Protein AF-A0A8K0WJI1-F1 (afdb_monomer_lite)

Secondary structure (DSSP, 8-state):
--------------HHHHHHHHHHHHHHTT-----TT--EEEEEEEEETTEEEEEEEEETTS-EEE-SS-----THHHHH-HHHHTT-TT-------S----

InterPro domains:
  IPR036188 FAD/NAD(P)-binding domain superfamily [G3DSA:3.50.50.60] (2-93)
  IPR036188 FAD/NAD(P)-binding domain superfamily [SSF51905] (10-95)

Foldseek 3Di:
DDDDPDPPPDDDDDVVVVVVVVVVVCVVVVHDDDDPQQAFDAFDWDDDPNATDTFWTATNVGDIDGDPDDDDPPPCVCVVCVRRVPRPPPPPPPPPPPPPDD

Organism: NCBI:txid80388

Structure (mmCIF, N/CA/C/O backbone):
data_AF-A0A8K0WJI1-F1
#
_entry.id   AF-A0A8K0WJI1-F1
#
loop_
_atom_site.group_PDB
_atom_site.id
_atom_site.type_symbol
_atom_site.label_atom_id
_atom_site.label_alt_id
_atom_site.label_comp_id
_atom_site.label_asym_id
_atom_site.label_entity_id
_atom_site.label_seq_id
_atom_site.pdbx_PDB_ins_code
_atom_site.Cartn_x
_atom_site.Cartn_y
_atom_site.Cartn_z
_atom_site.occupancy
_atom_site.B_iso_or_equiv
_atom_site.auth_seq_id
_atom_site.auth_comp_id
_atom_site.auth_asym_id
_atom_site.auth_atom_id
_atom_site.pdbx_PDB_model_num
ATOM 1 N N . MET A 1 1 ? 39.698 -29.506 -20.965 1.00 53.94 1 MET A N 1
ATOM 2 C CA . MET A 1 1 ? 39.391 -28.163 -20.435 1.00 53.94 1 MET A CA 1
ATOM 3 C C . MET A 1 1 ? 37.890 -28.137 -20.230 1.00 53.94 1 MET A C 1
ATOM 5 O O . MET A 1 1 ? 37.167 -28.130 -21.215 1.00 53.94 1 MET A O 1
ATOM 9 N N . GLU A 1 2 ? 37.433 -28.296 -18.991 1.00 55.31 2 GLU A N 1
ATOM 10 C CA . GLU A 1 2 ? 36.000 -28.289 -18.663 1.00 55.31 2 GLU A CA 1
ATOM 11 C C . GLU A 1 2 ? 35.453 -26.853 -18.791 1.00 55.31 2 GLU A C 1
ATOM 13 O O . GLU A 1 2 ? 36.126 -25.919 -18.340 1.00 55.31 2 GLU A O 1
ATOM 18 N N . PRO A 1 3 ? 34.283 -26.636 -19.415 1.00 65.94 3 PRO A N 1
ATOM 19 C CA . PRO A 1 3 ? 33.698 -25.307 -19.537 1.00 65.94 3 PRO A CA 1
ATOM 20 C C . PRO A 1 3 ? 33.245 -24.782 -18.168 1.00 65.94 3 PRO A C 1
ATOM 22 O O . PRO A 1 3 ? 32.517 -25.437 -17.425 1.00 65.94 3 PRO A O 1
ATOM 25 N N . VAL A 1 4 ? 33.656 -23.556 -17.843 1.00 66.62 4 VAL A N 1
ATOM 26 C CA . VAL A 1 4 ? 33.194 -22.840 -16.650 1.00 66.62 4 VAL A CA 1
ATOM 27 C C . VAL A 1 4 ? 31.737 -22.428 -16.868 1.00 66.62 4 VAL A C 1
ATOM 29 O O . VAL A 1 4 ? 31.447 -21.518 -17.642 1.00 66.62 4 VAL A O 1
ATOM 32 N N . MET A 1 5 ? 30.807 -23.094 -16.183 1.00 60.91 5 MET A N 1
ATOM 33 C CA . MET A 1 5 ? 29.397 -22.701 -16.134 1.00 60.91 5 MET A CA 1
ATOM 34 C C . MET A 1 5 ? 29.256 -21.372 -15.380 1.00 60.91 5 MET A C 1
ATOM 36 O O . MET A 1 5 ? 29.239 -21.344 -14.147 1.00 60.91 5 MET A O 1
ATOM 40 N N . ILE A 1 6 ? 29.139 -20.255 -16.102 1.00 63.00 6 ILE A N 1
ATOM 41 C CA . ILE A 1 6 ? 28.739 -18.977 -15.501 1.00 63.00 6 ILE A CA 1
ATOM 42 C C . ILE A 1 6 ? 27.277 -19.127 -15.065 1.00 63.00 6 ILE A C 1
ATOM 44 O O . ILE A 1 6 ? 26.385 -19.265 -15.900 1.00 63.00 6 ILE A O 1
ATOM 48 N N . LYS A 1 7 ? 27.015 -19.131 -13.751 1.00 62.03 7 LYS A N 1
ATOM 49 C CA . LYS A 1 7 ? 25.646 -19.109 -13.212 1.00 62.03 7 LYS A CA 1
ATOM 50 C C . LYS A 1 7 ? 24.940 -17.842 -13.707 1.00 62.03 7 LYS A C 1
ATOM 52 O O . LYS A 1 7 ? 25.160 -16.759 -13.174 1.00 62.03 7 LYS A O 1
ATOM 57 N N . ALA A 1 8 ? 24.069 -17.997 -14.700 1.00 65.38 8 ALA A N 1
ATOM 58 C CA . ALA A 1 8 ? 23.265 -16.946 -15.326 1.00 65.38 8 ALA A CA 1
ATOM 59 C C . ALA A 1 8 ? 22.122 -16.425 -14.424 1.00 65.38 8 ALA A C 1
ATOM 61 O O . ALA A 1 8 ? 21.006 -16.216 -14.886 1.00 65.38 8 ALA A O 1
ATOM 62 N N . ALA A 1 9 ? 22.365 -16.270 -13.121 1.00 71.62 9 ALA A N 1
ATOM 63 C CA . ALA A 1 9 ? 21.330 -15.939 -12.137 1.00 71.62 9 ALA A CA 1
ATOM 64 C C . ALA A 1 9 ? 21.444 -14.511 -11.574 1.00 71.62 9 ALA A C 1
ATOM 66 O O . ALA A 1 9 ? 20.674 -14.144 -10.693 1.00 71.62 9 ALA A O 1
ATOM 67 N N . ALA A 1 10 ? 22.387 -13.705 -12.068 1.00 80.12 10 ALA A N 1
ATOM 68 C CA . ALA A 1 10 ? 22.550 -12.312 -11.670 1.00 80.12 10 ALA A CA 1
ATOM 69 C C . ALA A 1 10 ? 22.564 -11.404 -12.902 1.00 80.12 10 ALA A C 1
ATOM 71 O O . ALA A 1 10 ? 23.209 -11.702 -13.906 1.00 80.12 10 ALA A O 1
ATOM 72 N N . GLY A 1 11 ? 21.851 -10.288 -12.808 1.00 85.81 11 GLY A N 1
ATOM 73 C CA . GLY A 1 11 ? 21.742 -9.283 -13.853 1.00 85.81 11 GLY A CA 1
ATOM 74 C C . GLY A 1 11 ? 21.303 -7.954 -13.258 1.00 85.81 11 GLY A C 1
ATOM 75 O O . GLY A 1 11 ? 21.177 -7.812 -12.041 1.00 85.81 11 GLY A O 1
ATOM 76 N N . TRP A 1 12 ? 21.069 -6.975 -14.118 1.00 91.38 12 TRP A N 1
ATOM 77 C CA . TRP A 1 12 ? 20.536 -5.681 -13.721 1.00 91.38 12 TRP A CA 1
ATOM 78 C C . TRP A 1 12 ? 19.146 -5.503 -14.319 1.00 91.38 12 TRP A C 1
ATOM 80 O O . TRP A 1 12 ? 18.805 -6.084 -15.348 1.00 91.38 12 TRP A O 1
ATOM 90 N N . VAL A 1 13 ? 18.338 -4.688 -13.656 1.00 93.56 13 VAL A N 1
ATOM 91 C CA . VAL A 1 13 ? 17.016 -4.291 -14.126 1.00 93.56 13 VAL A CA 1
ATOM 92 C C . VAL A 1 13 ? 16.964 -2.775 -14.165 1.00 93.56 13 VAL A C 1
ATOM 94 O O . VAL A 1 13 ? 17.609 -2.111 -13.356 1.00 93.56 13 VAL A O 1
ATOM 97 N N . ASN A 1 14 ? 16.195 -2.216 -15.096 1.00 96.75 14 ASN A N 1
ATOM 98 C CA . ASN A 1 14 ? 15.836 -0.807 -15.035 1.00 96.75 14 ASN A CA 1
ATOM 99 C C . ASN A 1 14 ? 14.601 -0.651 -14.122 1.00 96.75 14 ASN A C 1
ATOM 101 O O . ASN A 1 14 ? 13.491 -0.995 -14.546 1.00 96.75 14 ASN A O 1
ATOM 105 N N . PRO A 1 15 ? 14.754 -0.156 -12.877 1.00 95.12 15 PRO A N 1
ATOM 106 C CA . PRO A 1 15 ? 13.651 -0.111 -11.921 1.00 95.12 15 PRO A CA 1
ATOM 107 C C . PRO A 1 15 ? 12.550 0.862 -12.349 1.00 95.12 15 PRO A C 1
ATOM 109 O O . PRO A 1 15 ? 11.374 0.574 -12.148 1.00 95.12 15 PRO A O 1
ATOM 112 N N . ARG A 1 16 ? 12.911 1.984 -12.988 1.00 96.00 16 ARG A N 1
ATOM 113 C CA . ARG A 1 16 ? 11.941 2.981 -13.458 1.00 96.00 16 ARG A CA 1
ATOM 114 C C . ARG A 1 16 ? 11.005 2.368 -14.494 1.00 96.00 16 ARG A C 1
ATOM 116 O O . ARG A 1 16 ? 9.792 2.421 -14.323 1.00 96.00 16 ARG A O 1
ATOM 123 N N . GLU A 1 17 ? 11.571 1.761 -15.532 1.00 97.38 17 GLU A N 1
ATOM 124 C CA . GLU A 1 17 ? 10.775 1.155 -16.605 1.00 97.38 17 GLU A CA 1
ATOM 125 C C . GLU A 1 17 ? 9.944 -0.025 -16.099 1.00 97.38 17 GLU A C 1
ATOM 127 O O . GLU A 1 17 ? 8.793 -0.190 -16.497 1.00 97.38 17 GLU A O 1
ATOM 132 N N . SER A 1 18 ? 10.483 -0.796 -15.152 1.00 97.00 18 SER A N 1
ATOM 133 C CA . SER A 1 18 ? 9.763 -1.924 -14.551 1.00 97.00 18 SER A CA 1
ATOM 134 C C . SER A 1 18 ? 8.535 -1.470 -13.758 1.00 97.00 18 SER A C 1
ATOM 136 O O . SER A 1 18 ? 7.463 -2.054 -13.898 1.00 97.00 18 SER A O 1
ATOM 138 N N . ILE A 1 19 ? 8.659 -0.397 -12.970 1.00 96.00 19 ILE A N 1
ATOM 139 C CA . ILE A 1 19 ? 7.530 0.184 -12.227 1.00 96.00 19 ILE A CA 1
ATOM 140 C C . ILE A 1 19 ? 6.488 0.754 -13.193 1.00 96.00 19 ILE A C 1
ATOM 142 O O . ILE A 1 19 ? 5.297 0.502 -13.025 1.00 96.00 19 ILE A O 1
ATOM 146 N N . ILE A 1 20 ? 6.920 1.482 -14.228 1.00 96.25 20 ILE A N 1
ATOM 147 C CA . ILE A 1 20 ? 6.010 2.029 -15.243 1.00 96.25 20 ILE A CA 1
ATOM 148 C C . ILE A 1 20 ? 5.234 0.902 -15.935 1.00 96.25 20 ILE A C 1
ATOM 150 O O . ILE A 1 20 ? 4.024 1.022 -16.122 1.00 96.25 20 ILE A O 1
ATOM 154 N N . ALA A 1 21 ? 5.904 -0.194 -16.300 1.00 97.69 21 ALA A N 1
ATOM 155 C CA . ALA A 1 21 ? 5.262 -1.354 -16.911 1.00 97.69 21 ALA A CA 1
ATOM 156 C C . ALA A 1 21 ? 4.230 -2.000 -15.973 1.00 97.69 21 ALA A C 1
ATOM 158 O O . ALA A 1 21 ? 3.106 -2.266 -16.397 1.00 97.69 21 ALA A O 1
ATOM 159 N N . ALA A 1 22 ? 4.575 -2.183 -14.696 1.00 96.69 22 ALA A N 1
ATOM 160 C CA . ALA A 1 22 ? 3.664 -2.739 -13.699 1.00 96.69 22 ALA A CA 1
ATOM 161 C C . ALA A 1 22 ? 2.425 -1.853 -13.481 1.00 96.69 22 ALA A C 1
ATOM 163 O O . ALA A 1 22 ? 1.305 -2.357 -13.471 1.00 96.69 22 ALA A O 1
ATOM 164 N N . ILE A 1 23 ? 2.611 -0.533 -13.370 1.00 95.44 23 ILE A N 1
ATOM 165 C CA . ILE A 1 23 ? 1.509 0.432 -13.234 1.00 95.44 23 ILE A CA 1
ATOM 166 C C . ILE A 1 23 ? 0.590 0.378 -14.456 1.00 95.44 23 ILE A C 1
ATOM 168 O O . ILE A 1 23 ? -0.628 0.319 -14.304 1.00 95.44 23 ILE A O 1
ATOM 172 N N . LYS A 1 24 ? 1.155 0.364 -15.669 1.00 96.62 24 LYS A N 1
ATOM 173 C CA . LYS A 1 24 ? 0.366 0.266 -16.905 1.00 96.62 24 LYS A CA 1
ATOM 174 C C . LYS A 1 24 ? -0.483 -0.999 -16.933 1.00 96.62 24 LYS A C 1
ATOM 176 O O . LYS A 1 24 ? -1.649 -0.924 -17.304 1.00 96.62 24 LYS A O 1
ATOM 181 N N . GLU A 1 25 ? 0.082 -2.133 -16.534 1.00 98.19 25 GLU A N 1
ATOM 182 C CA . GLU A 1 25 ? -0.651 -3.398 -16.504 1.00 98.19 25 GLU A CA 1
ATOM 183 C C . GLU A 1 25 ? -1.744 -3.409 -15.431 1.00 98.19 25 GLU A C 1
ATOM 185 O O . GLU A 1 25 ? -2.866 -3.824 -15.708 1.00 98.19 25 GLU A O 1
ATOM 190 N N . TYR A 1 26 ? -1.459 -2.885 -14.238 1.00 96.75 26 TYR A N 1
ATOM 191 C CA . TYR A 1 26 ? -2.456 -2.726 -13.179 1.00 96.75 26 TYR A CA 1
ATOM 192 C C . TYR A 1 26 ? -3.651 -1.884 -13.649 1.00 96.75 26 TYR A C 1
ATOM 194 O O . TYR A 1 26 ? -4.796 -2.316 -13.522 1.00 96.75 26 TYR A O 1
ATOM 202 N N . LEU A 1 27 ? -3.387 -0.734 -14.276 1.00 96.00 27 LEU A N 1
ATOM 203 C CA . LEU A 1 27 ? -4.428 0.119 -14.855 1.00 96.00 27 LEU A CA 1
ATOM 204 C C . LEU A 1 27 ? -5.179 -0.590 -15.997 1.00 96.00 27 LEU A C 1
ATOM 206 O O . LEU A 1 27 ? -6.403 -0.504 -16.078 1.00 96.00 27 LEU A O 1
ATOM 210 N N . ARG A 1 28 ? -4.478 -1.342 -16.860 1.00 97.75 28 ARG A N 1
ATOM 211 C CA . ARG A 1 28 ? -5.090 -2.131 -17.949 1.00 97.75 28 ARG A CA 1
ATOM 212 C C . ARG A 1 28 ? -6.069 -3.182 -17.419 1.00 97.75 28 ARG A C 1
ATOM 214 O O . ARG A 1 28 ? -7.069 -3.468 -18.073 1.00 97.75 28 ARG A O 1
ATOM 221 N N . LEU A 1 29 ? -5.783 -3.754 -16.251 1.00 98.25 29 LEU A N 1
ATOM 222 C CA . LEU A 1 29 ? -6.637 -4.722 -15.561 1.00 98.25 29 LEU A CA 1
ATOM 223 C C . LEU A 1 29 ? -7.792 -4.068 -14.779 1.00 98.25 29 LEU A C 1
ATOM 225 O O . LEU A 1 29 ? -8.547 -4.776 -14.117 1.00 98.25 29 LEU A O 1
ATOM 229 N N . GLY A 1 30 ? -7.959 -2.745 -14.872 1.00 96.31 30 GLY A N 1
ATOM 230 C CA . GLY A 1 30 ? -9.023 -2.001 -14.195 1.00 96.31 30 GLY A CA 1
ATOM 231 C C . GLY A 1 30 ? -8.666 -1.554 -12.779 1.00 96.31 30 GLY A C 1
ATOM 232 O O . GLY A 1 30 ? -9.549 -1.136 -12.034 1.00 96.31 30 GLY A O 1
ATOM 233 N N . GLY A 1 31 ? -7.392 -1.648 -12.397 1.00 93.69 31 GLY A N 1
ATOM 234 C CA . GLY A 1 31 ? -6.894 -1.043 -11.173 1.00 93.69 31 GLY A CA 1
ATOM 235 C C . GLY A 1 31 ? -7.046 0.477 -11.194 1.00 93.69 31 GLY A C 1
ATOM 236 O O . GLY A 1 31 ? -6.931 1.105 -12.245 1.00 93.69 31 GLY A O 1
ATOM 237 N N . ASP A 1 32 ? -7.273 1.061 -10.021 1.00 90.62 32 ASP A N 1
ATOM 238 C CA . ASP A 1 32 ? -7.373 2.508 -9.838 1.00 90.62 32 ASP A CA 1
ATOM 239 C C . ASP A 1 32 ? -6.186 3.031 -9.021 1.00 90.62 32 ASP A C 1
ATOM 241 O O . ASP A 1 32 ? -5.716 2.369 -8.086 1.00 90.62 32 ASP A O 1
ATOM 245 N N . ILE A 1 33 ? -5.685 4.205 -9.398 1.00 86.69 33 ILE A N 1
ATOM 246 C CA . ILE A 1 33 ? -4.618 4.928 -8.705 1.00 86.69 33 ILE A CA 1
ATOM 247 C C . ILE A 1 33 ? -5.164 6.316 -8.386 1.00 86.69 33 ILE A C 1
ATOM 249 O O . ILE A 1 33 ? -5.485 7.082 -9.291 1.00 86.69 33 ILE A O 1
ATOM 253 N N . GLY A 1 34 ? -5.232 6.645 -7.095 1.00 76.00 34 GLY A N 1
ATOM 254 C CA . GLY A 1 34 ? -5.634 7.977 -6.646 1.00 76.00 34 GLY A CA 1
ATOM 255 C C . GLY A 1 34 ? -4.717 9.085 -7.182 1.00 76.00 34 GLY A C 1
ATOM 256 O O . GLY A 1 34 ? -3.550 8.855 -7.498 1.00 76.00 34 GLY A O 1
ATOM 257 N N . ASP A 1 35 ? -5.245 10.304 -7.272 1.00 69.62 35 ASP A N 1
ATOM 258 C CA . ASP A 1 35 ? -4.503 11.486 -7.730 1.00 69.62 35 ASP A CA 1
ATOM 259 C C . ASP A 1 35 ? -3.368 11.884 -6.751 1.00 69.62 35 ASP A C 1
ATOM 261 O O . ASP A 1 35 ? -3.300 11.402 -5.619 1.00 69.62 35 ASP A O 1
ATOM 265 N N . VAL A 1 36 ? -2.499 12.828 -7.141 1.00 61.28 36 VAL A N 1
ATOM 266 C CA . VAL A 1 36 ? -1.396 13.413 -6.341 1.00 61.28 36 VAL A CA 1
ATOM 267 C C . VAL A 1 36 ? -1.834 13.983 -4.987 1.00 61.28 36 VAL A C 1
ATOM 269 O O . VAL A 1 36 ? -1.004 14.269 -4.125 1.00 61.28 36 VAL A O 1
ATOM 272 N N . ARG A 1 37 ? -3.141 14.145 -4.789 1.00 66.94 37 ARG A N 1
ATOM 273 C CA . ARG A 1 37 ? -3.766 14.574 -3.540 1.00 66.94 37 ARG A CA 1
ATOM 274 C C . ARG A 1 37 ? -4.021 13.431 -2.547 1.00 66.94 37 ARG A C 1
ATOM 276 O O . ARG A 1 37 ? -4.306 13.696 -1.382 1.00 66.94 37 ARG A O 1
ATOM 283 N N . GLY A 1 38 ? -3.817 12.181 -2.966 1.00 68.31 38 GLY A N 1
ATOM 284 C CA . GLY A 1 3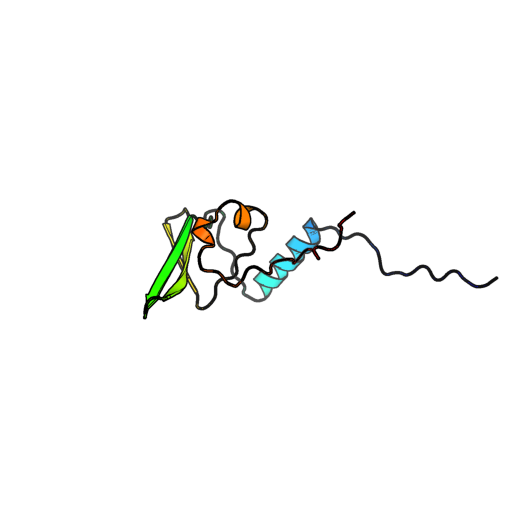8 ? -4.000 10.951 -2.192 1.00 68.31 38 GLY A CA 1
ATOM 285 C C . GLY A 1 38 ? -2.975 10.712 -1.078 1.00 68.31 38 GLY A C 1
ATOM 286 O O . GLY A 1 38 ? -2.774 9.569 -0.666 1.00 68.31 38 GLY A O 1
ATOM 287 N N . LEU A 1 39 ? -2.304 11.760 -0.580 1.00 83.00 39 LEU A N 1
ATOM 288 C CA . LEU A 1 39 ? -1.440 11.642 0.591 1.00 83.00 39 LEU A CA 1
ATOM 289 C C . LEU A 1 39 ? -2.290 11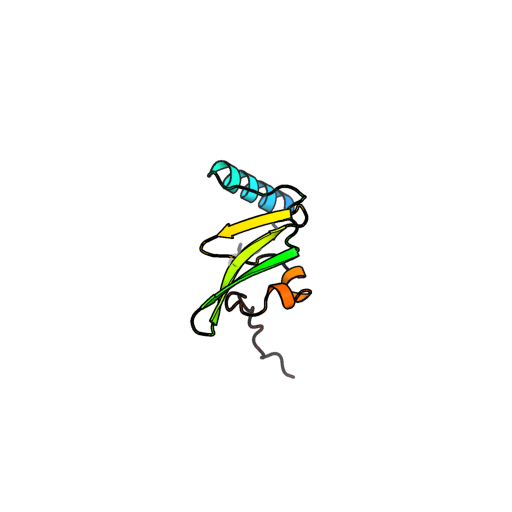.212 1.784 1.00 83.00 39 LEU A C 1
ATOM 291 O O . LEU A 1 39 ? -3.138 11.970 2.245 1.00 83.00 39 LEU A O 1
ATOM 295 N N . VAL A 1 40 ? -2.037 10.015 2.303 1.00 84.56 40 VAL A N 1
ATOM 296 C CA . VAL A 1 40 ? -2.721 9.507 3.492 1.00 84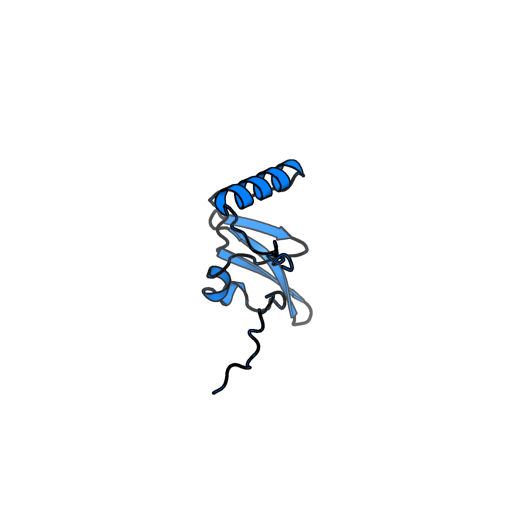.56 40 VAL A CA 1
ATOM 297 C C . VAL A 1 40 ? -2.283 10.301 4.720 1.00 84.56 40 VAL A C 1
ATOM 299 O O . VAL A 1 40 ? -1.103 10.311 5.074 1.00 84.56 40 VAL A O 1
ATOM 302 N N . THR A 1 41 ? -3.241 10.941 5.384 1.00 84.56 41 THR A N 1
ATOM 303 C CA . THR A 1 41 ? -3.017 11.744 6.596 1.00 84.56 41 THR A CA 1
ATOM 304 C C . THR A 1 41 ? -3.439 11.005 7.857 1.00 84.56 41 THR A C 1
ATOM 306 O O . THR A 1 41 ? -2.808 11.156 8.902 1.00 84.56 41 THR A O 1
ATOM 309 N N . GLU A 1 42 ? -4.478 10.174 7.766 1.00 84.69 42 GLU A N 1
ATOM 310 C CA . GLU A 1 42 ? -5.059 9.467 8.906 1.00 84.69 42 GLU A CA 1
ATOM 311 C C . GLU A 1 42 ? -5.572 8.081 8.501 1.00 84.69 42 GLU A C 1
ATOM 313 O O . GLU A 1 42 ? -6.006 7.861 7.370 1.00 84.69 42 GLU A O 1
ATOM 318 N N . LYS A 1 43 ? -5.595 7.149 9.457 1.00 84.88 43 LYS A N 1
ATOM 319 C CA . LYS A 1 43 ? -6.312 5.873 9.331 1.00 84.88 43 LYS A CA 1
ATOM 320 C C . LYS A 1 43 ? -7.704 5.986 9.947 1.00 84.88 43 LYS A C 1
ATOM 322 O O . LYS A 1 43 ? -7.902 6.700 10.927 1.00 84.88 43 LYS A O 1
ATOM 327 N N . ILE A 1 44 ? -8.652 5.232 9.412 1.00 86.94 44 ILE A N 1
ATOM 328 C CA . ILE A 1 44 ? -10.012 5.134 9.940 1.00 86.94 44 ILE A CA 1
ATOM 329 C C . ILE A 1 44 ? -10.101 3.845 10.749 1.00 86.94 44 ILE A C 1
ATOM 331 O O . ILE A 1 44 ? -9.862 2.759 10.219 1.00 86.94 44 ILE A O 1
ATOM 335 N N . LEU A 1 45 ? -10.434 3.978 12.032 1.00 86.88 45 LEU A N 1
ATOM 336 C CA . LEU A 1 45 ? -10.593 2.860 12.953 1.00 86.88 45 LEU A CA 1
ATOM 337 C C . LEU A 1 45 ? -12.066 2.615 13.258 1.00 86.88 45 LEU A C 1
ATOM 339 O O . LEU A 1 45 ? -12.830 3.553 13.476 1.00 86.88 45 LEU A O 1
ATOM 343 N N . GLU A 1 46 ? -12.428 1.347 13.348 1.00 84.12 46 GLU A N 1
ATOM 344 C CA . GLU A 1 46 ? -13.672 0.890 13.950 1.00 84.12 46 GLU A CA 1
ATOM 345 C C . GLU A 1 46 ? -13.348 0.114 15.219 1.00 84.12 46 GLU A C 1
ATOM 347 O O . GLU A 1 46 ? -12.486 -0.766 15.217 1.00 84.12 46 GLU A O 1
ATOM 352 N N . ILE A 1 47 ? -14.011 0.475 16.316 1.00 84.25 47 ILE A N 1
ATOM 353 C CA . ILE A 1 47 ? -13.803 -0.144 17.622 1.00 84.25 47 ILE A CA 1
ATOM 354 C C . ILE A 1 47 ? -14.998 -1.043 17.911 1.00 84.25 47 ILE A C 1
ATOM 356 O O . ILE A 1 47 ? -16.127 -0.568 18.007 1.00 84.25 47 ILE A O 1
ATOM 360 N N . SER A 1 48 ? -14.742 -2.337 18.085 1.00 80.94 48 SER A N 1
ATOM 361 C CA . SER A 1 48 ? -15.758 -3.318 18.461 1.00 80.94 48 SER A CA 1
ATOM 362 C C . SER A 1 48 ? -15.172 -4.333 19.437 1.00 80.94 48 SER A C 1
ATOM 364 O O . SER A 1 48 ? -14.058 -4.822 19.248 1.00 80.94 48 SER A O 1
ATOM 366 N N . GLY A 1 49 ? -15.892 -4.612 20.529 1.00 78.50 49 GLY A N 1
ATOM 367 C CA . GLY A 1 49 ? -15.473 -5.598 21.534 1.00 78.50 49 GLY A CA 1
ATOM 368 C C . GLY A 1 49 ? -14.088 -5.340 22.147 1.00 78.50 49 GLY A C 1
ATOM 369 O O . GLY A 1 49 ? -13.361 -6.288 22.429 1.00 78.50 49 GLY A O 1
ATOM 370 N N . GLY A 1 50 ? -13.688 -4.070 22.295 1.00 80.06 50 GLY A N 1
ATOM 371 C CA . GLY A 1 50 ? -12.372 -3.685 22.825 1.00 80.06 50 GLY A CA 1
ATOM 372 C C . GLY A 1 50 ? -11.205 -3.829 21.840 1.00 80.06 50 GLY A C 1
ATOM 373 O O . GLY A 1 50 ? -10.059 -3.623 22.229 1.00 80.06 50 GLY A O 1
ATOM 374 N N . LYS A 1 51 ? -11.471 -4.159 20.569 1.00 78.12 51 LYS A N 1
ATOM 375 C CA . LYS A 1 51 ? -10.465 -4.241 19.503 1.00 78.12 51 LYS A CA 1
ATOM 376 C C . LYS A 1 51 ? -10.691 -3.139 18.474 1.00 78.12 51 LYS A C 1
ATOM 378 O O . LYS A 1 51 ? -11.830 -2.855 18.112 1.00 78.12 51 LYS A O 1
ATOM 383 N N . ALA A 1 52 ? -9.604 -2.538 17.995 1.00 79.88 52 ALA A N 1
ATOM 384 C CA . ALA A 1 52 ? -9.633 -1.577 16.899 1.00 79.88 52 ALA A CA 1
ATOM 385 C C . ALA A 1 52 ? -9.273 -2.278 15.583 1.00 79.88 52 ALA A C 1
ATOM 387 O O . ALA A 1 52 ? -8.239 -2.938 15.499 1.00 79.88 52 ALA A O 1
ATOM 388 N N . LYS A 1 53 ? -10.110 -2.119 14.557 1.00 83.19 53 LYS A N 1
ATOM 389 C CA . LYS A 1 53 ? -9.857 -2.574 13.186 1.00 83.19 53 LYS A CA 1
ATOM 390 C C . LYS A 1 53 ? -9.637 -1.361 12.286 1.00 83.19 53 LYS A C 1
ATOM 392 O O . LYS A 1 53 ? -10.424 -0.419 12.325 1.00 83.19 53 LYS A O 1
ATOM 397 N N . VAL A 1 54 ? -8.601 -1.393 11.450 1.00 85.06 54 VAL A N 1
ATOM 398 C CA . VAL A 1 54 ? -8.426 -0.403 10.378 1.00 85.06 54 VAL A CA 1
ATOM 399 C C . VAL A 1 54 ? -9.379 -0.737 9.231 1.00 85.06 54 VAL A C 1
ATOM 401 O O . VAL A 1 54 ? -9.373 -1.860 8.734 1.00 85.06 54 VAL A O 1
ATOM 404 N N . ILE A 1 55 ? -10.190 0.234 8.814 1.00 88.44 55 ILE A N 1
ATOM 405 C CA . ILE A 1 55 ? -11.218 0.056 7.770 1.00 88.44 55 ILE A CA 1
ATOM 406 C C . ILE A 1 55 ? -11.131 1.092 6.644 1.00 88.44 55 ILE A C 1
ATOM 408 O O . ILE A 1 55 ? -12.014 1.176 5.792 1.00 88.44 55 ILE A O 1
ATOM 412 N N . GLY A 1 56 ? -10.094 1.928 6.656 1.00 89.38 56 GLY A N 1
ATOM 413 C CA . GLY A 1 56 ? -9.908 2.959 5.647 1.00 89.38 56 GLY A CA 1
ATOM 414 C C . GLY A 1 56 ? -8.821 3.967 5.989 1.00 89.38 56 GLY A C 1
ATOM 415 O O . GLY A 1 56 ? -8.147 3.858 7.015 1.00 89.38 56 GLY A O 1
ATOM 416 N N . VAL A 1 57 ? -8.693 4.973 5.132 1.00 88.81 57 VAL A N 1
ATOM 417 C CA . VAL A 1 57 ? -7.780 6.110 5.273 1.00 88.81 57 VAL A CA 1
ATOM 418 C C . VAL A 1 57 ? -8.482 7.414 4.925 1.00 88.81 57 VAL A C 1
ATOM 420 O O . VAL A 1 57 ? -9.427 7.425 4.138 1.00 88.81 57 VAL A O 1
ATOM 423 N N . LYS A 1 58 ? -8.003 8.518 5.493 1.00 88.19 58 LYS A N 1
ATOM 424 C CA . LYS A 1 58 ? -8.278 9.863 4.991 1.00 88.19 58 LYS A CA 1
ATOM 425 C C . LYS A 1 58 ? -7.075 10.362 4.217 1.00 88.19 58 LYS A C 1
ATOM 427 O O . LYS A 1 58 ? -5.932 10.118 4.617 1.00 88.19 58 LYS A O 1
ATOM 432 N N . THR A 1 59 ? -7.347 11.074 3.140 1.00 87.88 59 THR A N 1
ATOM 433 C CA . THR A 1 59 ? -6.333 11.708 2.308 1.00 87.88 59 THR A CA 1
ATOM 434 C C . THR A 1 59 ? -6.323 13.220 2.528 1.00 87.88 59 THR A C 1
ATOM 436 O O . THR A 1 59 ? -7.272 13.800 3.063 1.00 87.88 59 THR A O 1
ATOM 439 N N . ALA A 1 60 ? -5.214 13.870 2.178 1.00 82.81 60 ALA A N 1
ATOM 440 C CA . ALA A 1 60 ? -4.980 15.290 2.442 1.00 82.81 60 ALA A CA 1
ATOM 441 C C . ALA A 1 60 ? -5.968 16.225 1.723 1.00 82.81 60 ALA A C 1
ATOM 443 O O . ALA A 1 60 ? -6.159 17.360 2.154 1.00 82.81 60 ALA A O 1
ATOM 444 N N . ASP A 1 61 ? -6.614 15.760 0.655 1.00 79.06 61 ASP A N 1
ATOM 445 C CA . ASP A 1 61 ? -7.697 16.467 -0.031 1.00 79.06 61 ASP A CA 1
ATOM 446 C C . ASP A 1 61 ? -9.053 16.402 0.675 1.00 79.06 61 ASP A C 1
ATOM 448 O O . ASP A 1 61 ? -9.984 17.085 0.247 1.00 79.06 61 ASP A O 1
ATOM 452 N N . GLY A 1 62 ? -9.186 15.627 1.754 1.00 73.62 62 GLY A N 1
ATOM 453 C CA . GLY A 1 62 ? -10.409 15.543 2.554 1.00 73.62 62 GLY A CA 1
ATOM 454 C C . GLY A 1 62 ? -11.277 14.291 2.351 1.00 73.62 62 GLY A C 1
ATOM 455 O O . GLY A 1 62 ? -11.951 13.909 3.315 1.00 73.62 62 GLY A O 1
ATOM 456 N N . PRO A 1 63 ? -11.292 13.608 1.186 1.00 82.75 63 PRO A N 1
ATOM 457 C CA . PRO A 1 63 ? -11.942 12.315 1.038 1.00 82.75 63 PRO A CA 1
ATOM 458 C C . PRO A 1 63 ? -11.475 11.243 2.031 1.00 82.75 63 PRO A C 1
ATOM 460 O O . PRO A 1 63 ? -10.348 11.214 2.526 1.00 82.75 63 PRO A O 1
ATOM 463 N N . SER A 1 64 ? -12.402 10.329 2.315 1.00 89.31 64 SER A N 1
ATOM 464 C CA . SER A 1 64 ? -12.170 9.110 3.086 1.00 89.31 64 SER A CA 1
ATOM 465 C C . SER A 1 64 ? -12.357 7.902 2.180 1.00 89.31 64 SER A C 1
ATOM 467 O O . SER A 1 64 ? -13.403 7.759 1.549 1.00 89.31 64 SER A O 1
ATOM 469 N N . HIS A 1 65 ? -11.380 7.005 2.171 1.00 88.62 65 HIS A N 1
ATOM 470 C CA . HIS A 1 65 ? -11.395 5.779 1.385 1.00 88.62 65 HIS A CA 1
ATOM 471 C C . HIS A 1 65 ? -11.536 4.593 2.330 1.00 88.62 65 HIS A C 1
ATOM 473 O O . HIS A 1 65 ? -10.676 4.375 3.182 1.00 88.62 65 HIS A O 1
ATOM 479 N N . ARG A 1 66 ? -12.634 3.843 2.210 1.00 90.88 66 ARG A N 1
ATOM 480 C CA . ARG A 1 66 ? -12.884 2.629 2.999 1.00 90.88 66 ARG A CA 1
ATOM 481 C C . ARG A 1 66 ? -12.623 1.393 2.155 1.00 90.88 66 ARG A C 1
ATOM 483 O O . ARG A 1 66 ? -12.913 1.396 0.964 1.00 90.88 66 ARG A O 1
ATOM 490 N N . ALA A 1 67 ? -12.094 0.356 2.788 1.00 86.62 67 ALA A N 1
ATOM 491 C CA . ALA A 1 67 ? -11.818 -0.921 2.148 1.00 86.62 67 ALA A CA 1
ATOM 492 C C . ALA A 1 67 ? -11.916 -2.058 3.168 1.00 86.62 67 ALA A C 1
ATOM 494 O O . ALA A 1 67 ? -11.667 -1.860 4.360 1.00 86.62 67 ALA A O 1
ATOM 495 N N . ASP A 1 68 ? -12.237 -3.258 2.688 1.00 85.50 68 ASP A N 1
ATOM 496 C CA . ASP A 1 68 ? -12.300 -4.458 3.527 1.00 85.50 68 ASP A CA 1
ATOM 497 C C . ASP A 1 68 ? -10.925 -4.838 4.090 1.00 85.50 68 ASP A C 1
ATOM 499 O O . ASP A 1 68 ? -10.822 -5.364 5.204 1.00 85.50 68 ASP A O 1
ATOM 503 N N . GLN A 1 69 ? -9.874 -4.548 3.315 1.00 83.06 69 GLN A N 1
ATOM 504 C CA . GLN A 1 69 ? -8.474 -4.779 3.647 1.00 83.06 69 GLN A CA 1
ATOM 505 C C . GLN A 1 69 ? -7.616 -3.587 3.225 1.00 83.06 69 GLN A C 1
ATOM 507 O O . GLN A 1 69 ? -7.847 -2.975 2.184 1.00 83.06 69 GLN A O 1
ATOM 512 N N . LEU A 1 70 ? -6.608 -3.273 4.039 1.00 83.25 70 LEU A N 1
ATOM 513 C CA . LEU A 1 70 ? -5.643 -2.213 3.768 1.00 83.25 70 LEU A CA 1
ATOM 514 C C . LEU A 1 70 ? -4.225 -2.778 3.779 1.00 83.25 70 LEU A C 1
ATOM 516 O O . LEU A 1 70 ? -3.836 -3.471 4.717 1.00 83.25 70 LEU A O 1
ATOM 520 N N . ILE A 1 71 ? -3.451 -2.435 2.750 1.00 84.25 71 ILE A N 1
ATOM 521 C CA . ILE A 1 71 ? -2.042 -2.811 2.610 1.00 84.25 71 ILE A CA 1
ATOM 522 C C . ILE A 1 71 ? -1.197 -1.539 2.675 1.00 84.25 71 ILE A C 1
ATOM 524 O O . ILE A 1 71 ? -1.341 -0.645 1.843 1.00 84.25 71 ILE A O 1
ATOM 528 N N . TYR A 1 72 ? -0.291 -1.463 3.650 1.00 80.69 72 TYR A N 1
ATOM 529 C CA . TYR A 1 72 ? 0.634 -0.340 3.804 1.00 80.69 72 TYR A CA 1
ATOM 530 C C . TYR A 1 72 ? 1.979 -0.671 3.153 1.00 80.69 72 TYR A C 1
ATOM 532 O O . TYR A 1 72 ? 2.814 -1.352 3.742 1.00 80.69 72 TYR A O 1
ATOM 540 N N . ALA A 1 73 ? 2.191 -0.169 1.935 1.00 84.56 73 ALA A N 1
ATOM 541 C CA . ALA A 1 73 ? 3.408 -0.379 1.146 1.00 84.56 73 ALA A CA 1
ATOM 542 C C . ALA A 1 73 ? 4.153 0.944 0.862 1.00 84.56 73 ALA A C 1
ATOM 544 O O . ALA A 1 73 ? 4.555 1.212 -0.267 1.00 84.56 73 ALA A O 1
ATOM 545 N N . THR A 1 74 ? 4.327 1.805 1.874 1.00 80.94 74 THR A N 1
ATOM 546 C CA . THR A 1 74 ? 4.852 3.180 1.705 1.00 80.94 74 THR A CA 1
ATOM 547 C C . THR A 1 74 ? 6.356 3.319 1.986 1.00 80.94 74 THR A C 1
ATOM 549 O O . THR A 1 74 ? 6.867 4.416 2.220 1.00 80.94 74 THR A O 1
ATOM 552 N N . GLY A 1 75 ? 7.101 2.209 1.964 1.00 84.19 75 GLY A N 1
ATOM 553 C CA . GLY A 1 75 ? 8.550 2.204 2.189 1.00 84.19 75 GLY A CA 1
ATOM 554 C C . GLY A 1 75 ? 8.927 2.810 3.546 1.00 84.19 75 GLY A C 1
ATOM 555 O O . GLY A 1 75 ? 8.282 2.524 4.554 1.00 84.19 75 GLY A O 1
ATOM 556 N N . ALA A 1 76 ? 9.940 3.680 3.571 1.00 78.69 76 ALA A N 1
ATOM 557 C CA . ALA A 1 76 ? 10.424 4.325 4.797 1.00 78.69 76 ALA A CA 1
ATOM 558 C C . ALA A 1 76 ? 9.374 5.212 5.498 1.00 78.69 76 ALA A C 1
ATOM 560 O O . ALA A 1 76 ? 9.466 5.431 6.708 1.00 78.69 76 ALA A O 1
ATOM 561 N N . PHE A 1 77 ? 8.348 5.685 4.780 1.00 75.00 77 PHE A N 1
ATOM 562 C CA . PHE A 1 77 ? 7.290 6.506 5.375 1.00 75.00 77 PHE A CA 1
ATOM 563 C C . PHE A 1 77 ? 6.489 5.734 6.432 1.00 75.00 77 PHE A C 1
ATOM 565 O O . PHE A 1 77 ? 6.148 6.282 7.481 1.00 75.00 77 PHE A O 1
ATOM 572 N N . THR A 1 78 ? 6.279 4.436 6.184 1.00 66.69 78 THR A N 1
ATOM 573 C CA . THR A 1 78 ? 5.743 3.449 7.132 1.00 66.69 78 THR A CA 1
ATOM 574 C C . THR A 1 78 ? 6.479 3.589 8.474 1.00 66.69 78 THR A C 1
ATOM 576 O O . THR A 1 78 ? 5.881 3.880 9.504 1.00 66.69 78 THR A O 1
ATOM 579 N N . THR A 1 79 ? 7.809 3.503 8.473 1.00 64.12 79 THR A N 1
ATOM 580 C CA . THR A 1 79 ? 8.604 3.533 9.711 1.00 64.12 79 THR A CA 1
ATOM 581 C C . THR A 1 79 ? 8.654 4.897 10.403 1.00 64.12 79 THR A C 1
ATOM 583 O O . THR A 1 79 ? 8.803 4.948 11.621 1.00 64.12 79 THR A O 1
ATOM 586 N N . SER A 1 80 ? 8.504 6.003 9.669 1.00 61.78 80 SER A N 1
ATOM 587 C CA . SER A 1 80 ? 8.591 7.358 10.237 1.00 61.78 80 SER A CA 1
ATOM 588 C C . SER A 1 80 ? 7.284 7.885 10.842 1.00 61.78 80 SER A C 1
ATOM 590 O O . SER A 1 80 ? 7.310 8.925 11.495 1.00 61.78 80 SER A O 1
ATOM 592 N N . ASN A 1 81 ? 6.145 7.207 10.642 1.00 65.44 81 ASN A N 1
ATOM 593 C CA . ASN A 1 81 ? 4.847 7.650 11.164 1.00 65.44 81 ASN A CA 1
ATOM 594 C C . ASN A 1 81 ? 4.110 6.530 11.933 1.00 65.44 81 ASN A C 1
ATOM 596 O O . ASN A 1 81 ? 3.146 5.942 11.432 1.00 65.44 81 ASN A O 1
ATOM 600 N N . PRO A 1 82 ? 4.535 6.229 13.176 1.00 62.72 82 PRO A N 1
ATOM 601 C CA . PRO A 1 82 ? 4.000 5.112 13.961 1.00 62.72 82 PRO A CA 1
ATOM 602 C C . PRO A 1 82 ? 2.503 5.250 14.290 1.00 62.72 82 PRO A C 1
ATOM 604 O O . PRO A 1 82 ? 1.817 4.245 14.486 1.00 62.72 82 PRO A O 1
ATOM 607 N N . GLY A 1 83 ? 1.960 6.474 14.289 1.00 64.62 83 GLY A N 1
ATOM 608 C CA . GLY A 1 83 ? 0.530 6.726 14.492 1.00 64.62 83 GLY A CA 1
ATOM 609 C C . GLY A 1 83 ? -0.346 6.102 13.401 1.00 64.62 83 GLY A C 1
ATOM 610 O O . GLY A 1 83 ? -1.407 5.543 13.700 1.00 64.62 83 GLY A O 1
ATOM 611 N N . LEU A 1 84 ? 0.131 6.088 12.152 1.00 63.59 84 LEU A N 1
ATOM 612 C CA . LEU A 1 84 ? -0.565 5.452 11.028 1.00 63.59 84 LEU A CA 1
ATOM 613 C C . LEU A 1 84 ? -0.509 3.918 11.073 1.00 63.59 84 LEU A C 1
ATOM 615 O O . LEU A 1 84 ? -1.349 3.273 10.454 1.00 63.59 84 LEU A O 1
ATOM 619 N N . LEU A 1 85 ? 0.409 3.333 11.848 1.00 60.84 85 LEU A N 1
ATOM 620 C CA . LEU A 1 85 ? 0.662 1.886 11.856 1.00 60.84 85 LEU A CA 1
ATOM 621 C C . LEU A 1 85 ? 0.269 1.153 13.132 1.00 60.84 85 LEU A C 1
ATOM 623 O O . LEU A 1 85 ? 0.296 -0.074 13.172 1.00 60.84 85 LEU A O 1
ATOM 627 N N . HIS A 1 86 ? -0.098 1.877 14.186 1.00 55.56 86 HIS A N 1
ATOM 628 C CA . HIS A 1 86 ? -0.516 1.239 15.430 1.00 55.56 86 HIS A CA 1
ATOM 629 C C . HIS A 1 86 ? -1.721 0.300 15.197 1.00 55.56 86 HIS A C 1
ATOM 631 O O . HIS A 1 86 ? -2.751 0.752 14.689 1.00 55.56 86 HIS A O 1
ATOM 637 N N . GLY A 1 87 ? -1.596 -0.982 15.558 1.00 50.59 87 GLY A N 1
ATOM 638 C CA . GLY A 1 87 ? -2.637 -2.003 15.358 1.00 50.59 87 GLY A CA 1
ATOM 639 C C . GLY A 1 87 ? -2.602 -2.730 14.006 1.00 50.59 87 GLY A C 1
ATOM 640 O O . GLY A 1 87 ? -3.596 -3.345 13.629 1.00 50.59 87 GLY A O 1
ATOM 641 N N . ILE A 1 88 ? -1.493 -2.644 13.267 1.00 53.47 88 ILE A N 1
ATOM 642 C CA . ILE A 1 88 ? -1.299 -3.341 11.991 1.00 53.47 88 ILE A CA 1
ATOM 643 C C . ILE A 1 88 ? -0.347 -4.522 12.196 1.00 53.47 88 ILE A C 1
ATOM 645 O O . ILE A 1 88 ? 0.866 -4.345 12.234 1.00 53.47 88 ILE A O 1
ATOM 649 N N . ASP A 1 89 ? -0.900 -5.736 12.254 1.00 51.62 89 ASP A N 1
ATOM 650 C CA . ASP A 1 89 ? -0.138 -7.002 12.244 1.00 51.62 89 ASP A CA 1
ATOM 651 C C . ASP A 1 89 ? 0.436 -7.347 10.847 1.00 51.62 89 ASP A C 1
ATOM 653 O O . ASP A 1 89 ? 0.964 -8.430 10.622 1.00 51.62 89 ASP A O 1
ATOM 657 N N . THR A 1 90 ? 0.310 -6.444 9.869 1.00 43.94 90 THR A N 1
ATOM 658 C CA . THR A 1 90 ? 0.622 -6.668 8.444 1.00 43.94 90 THR A CA 1
ATOM 659 C C . THR A 1 90 ? 1.903 -5.995 7.952 1.00 43.94 90 THR A C 1
ATOM 661 O O . THR A 1 90 ? 2.134 -5.935 6.743 1.00 43.94 90 THR A O 1
ATOM 664 N N . GLN A 1 91 ? 2.793 -5.543 8.843 1.00 46.38 91 GLN A N 1
ATOM 665 C CA . GLN A 1 91 ? 4.184 -5.408 8.411 1.00 46.38 91 GLN A CA 1
ATOM 666 C C . GLN A 1 91 ? 4.698 -6.809 8.071 1.00 46.38 91 GLN A C 1
ATOM 668 O O . GLN A 1 91 ? 4.795 -7.663 8.948 1.00 46.38 91 GLN A O 1
ATOM 673 N N . ILE A 1 92 ? 5.093 -7.035 6.814 1.00 45.25 92 ILE A N 1
ATOM 674 C CA . ILE A 1 92 ? 6.112 -8.046 6.533 1.00 45.25 92 ILE A CA 1
ATOM 675 C C . ILE A 1 92 ? 7.364 -7.519 7.228 1.00 45.25 92 ILE A C 1
ATOM 677 O O . ILE A 1 92 ? 8.116 -6.720 6.671 1.00 45.25 92 ILE A O 1
ATOM 681 N N . THR A 1 93 ? 7.541 -7.886 8.494 1.00 39.38 93 THR A N 1
ATOM 682 C CA . THR A 1 93 ? 8.792 -7.655 9.194 1.00 39.38 93 THR A CA 1
ATOM 683 C C . THR A 1 93 ? 9.812 -8.467 8.413 1.00 39.38 93 THR A C 1
ATOM 685 O O . THR A 1 93 ? 9.784 -9.698 8.440 1.00 39.38 93 THR A O 1
ATOM 688 N N . GLN A 1 94 ? 10.694 -7.808 7.658 1.00 39.19 94 GLN A N 1
ATOM 689 C CA . GLN A 1 94 ? 11.950 -8.452 7.312 1.00 39.19 94 GLN A CA 1
ATOM 690 C C . GLN A 1 94 ? 12.649 -8.698 8.643 1.00 39.19 94 GLN A C 1
ATOM 692 O O . GLN A 1 94 ? 13.287 -7.808 9.201 1.00 39.19 94 GLN A O 1
ATOM 697 N N . GLY A 1 95 ? 12.466 -9.900 9.185 1.00 35.78 95 GLY A N 1
ATOM 698 C CA . GLY A 1 95 ? 13.376 -10.443 10.167 1.00 35.78 95 GLY A CA 1
ATOM 699 C C . GLY A 1 95 ? 14.734 -10.497 9.491 1.00 35.78 95 GLY A C 1
ATOM 700 O O . GLY A 1 95 ? 15.032 -11.446 8.772 1.00 35.78 95 GLY A O 1
ATOM 701 N N . LEU A 1 96 ? 15.538 -9.451 9.672 1.00 41.59 96 LEU A N 1
ATOM 702 C CA . LEU A 1 96 ? 16.976 -9.596 9.561 1.00 41.59 96 LEU A CA 1
ATOM 70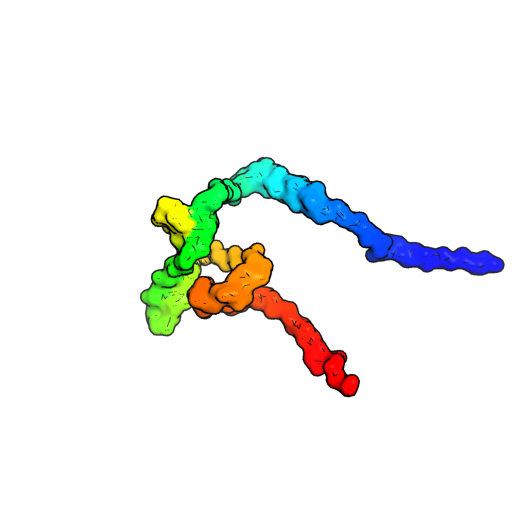3 C C . LEU A 1 96 ? 17.334 -10.700 10.560 1.00 41.59 96 LEU A C 1
ATOM 705 O O . LEU A 1 96 ? 17.043 -10.534 11.749 1.00 41.59 96 LEU A O 1
ATOM 709 N N . PRO A 1 97 ? 17.879 -11.846 10.119 1.00 38.19 97 PRO A N 1
ATOM 710 C CA . PRO A 1 97 ? 18.334 -12.851 11.058 1.00 38.19 97 PRO A CA 1
ATOM 711 C C . PRO A 1 97 ? 19.351 -12.187 11.986 1.00 38.19 97 PRO A C 1
AT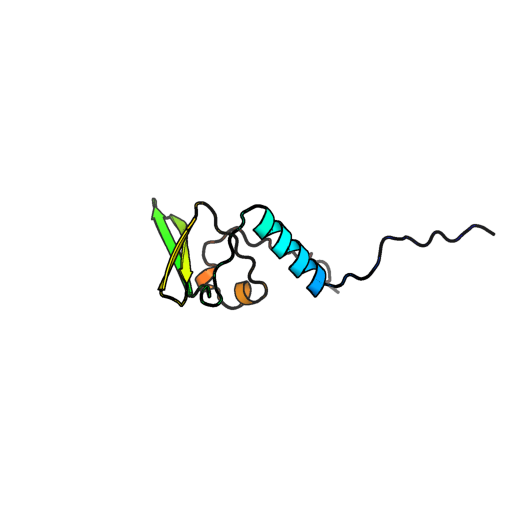OM 713 O O . PRO A 1 97 ? 20.347 -11.621 11.537 1.00 38.19 97 PRO A O 1
ATOM 716 N N . SER A 1 98 ? 19.091 -12.253 13.289 1.00 45.44 98 SER A N 1
ATOM 717 C CA . SER A 1 98 ? 19.938 -11.741 14.369 1.00 45.44 98 SER A CA 1
ATOM 718 C C . SER A 1 98 ? 21.221 -12.568 14.552 1.00 45.44 98 SER A C 1
ATOM 720 O O . SER A 1 98 ? 21.675 -12.799 15.670 1.00 45.44 98 SER A O 1
ATOM 722 N N . HIS A 1 99 ? 21.814 -13.037 13.457 1.00 44.50 99 HIS A N 1
ATOM 723 C CA . HIS A 1 99 ? 23.056 -13.799 13.439 1.00 44.50 99 HIS A CA 1
ATOM 724 C C . HIS A 1 99 ? 24.107 -13.079 12.599 1.00 44.50 99 HIS A C 1
ATOM 726 O O . HIS A 1 99 ? 24.658 -13.636 11.658 1.00 44.50 99 HIS A O 1
ATOM 732 N N . ILE A 1 100 ? 24.401 -11.833 12.962 1.00 47.78 100 ILE A N 1
ATOM 733 C CA . ILE A 1 100 ? 25.751 -11.2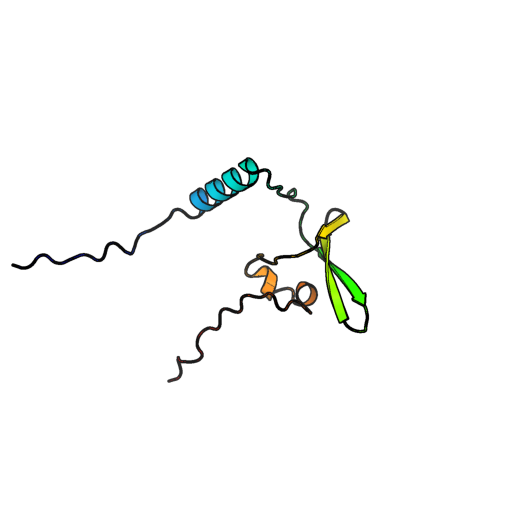93 12.798 1.00 47.78 100 ILE A CA 1
ATOM 734 C C . ILE A 1 100 ? 26.134 -10.704 14.152 1.00 47.78 100 ILE A C 1
ATOM 736 O O . ILE A 1 100 ? 26.041 -9.506 14.397 1.00 47.78 100 ILE A O 1
ATOM 740 N N . GLY A 1 101 ? 26.456 -11.613 15.068 1.00 43.84 101 GLY A N 1
ATOM 741 C CA . GLY A 1 101 ? 27.249 -11.319 16.244 1.00 43.84 101 GLY A CA 1
ATOM 742 C C . GLY A 1 101 ? 28.626 -11.938 16.046 1.00 43.84 101 GLY A C 1
ATOM 743 O O . GLY A 1 101 ? 28.734 -13.162 16.003 1.00 43.84 101 GLY A O 1
ATOM 744 N N . SER A 1 102 ? 29.632 -11.081 15.907 1.00 40.69 102 SER A N 1
ATOM 745 C CA . SER A 1 102 ? 30.930 -11.153 16.590 1.00 40.69 102 SER A CA 1
ATOM 746 C C . SER A 1 102 ? 31.642 -9.823 16.389 1.00 40.69 102 SER A C 1
ATOM 748 O O . SER A 1 102 ? 31.853 -9.482 15.203 1.00 40.69 102 SER A O 1
#

Radius of gyration: 20.32 Å; chains: 1; bounding box: 55×45×43 Å

pLDDT: mean 75.61, std 17.7, range [35.78, 98.25]

Sequence (102 aa):
MEPVMIKAAAGWVNPRESIIAAIKEYLRLGGDIGDVRGLVTEKILEISGGKAKVIGVKTADGPSHRADQLIYATGAFTTSNPGLLHGIDTQITQGLPSHIGS